Protein AF-A0A5K1GAY8-F1 (afdb_monomer_lite)

Radius of gyration: 16.02 Å; chains: 1; bounding box: 35×19×41 Å

pLDDT: mean 94.11, std 3.06, range [83.56, 98.0]

Structure (mmCIF, N/CA/C/O backbone):
data_AF-A0A5K1GAY8-F1
#
_entry.id   AF-A0A5K1GAY8-F1
#
loop_
_atom_site.group_PDB
_atom_site.id
_atom_site.type_symbol
_atom_site.label_atom_id
_atom_site.label_alt_id
_atom_site.label_comp_id
_atom_site.label_asym_id
_atom_site.label_entity_id
_atom_site.label_seq_id
_atom_site.pdbx_PDB_ins_code
_atom_site.Cartn_x
_atom_site.Cartn_y
_atom_site.Cartn_z
_atom_site.occupancy
_atom_site.B_iso_or_equiv
_atom_site.auth_seq_id
_atom_site.auth_comp_id
_atom_site.auth_asym_id
_atom_site.auth_atom_id
_atom_site.pdbx_PDB_model_num
ATOM 1 N N . ILE A 1 1 ? -12.618 2.029 5.231 1.00 83.56 1 ILE A N 1
ATOM 2 C CA . ILE A 1 1 ? -13.352 3.331 5.250 1.00 83.56 1 ILE A CA 1
ATOM 3 C C . ILE A 1 1 ? -14.781 3.235 5.821 1.00 83.56 1 ILE A C 1
ATOM 5 O O . ILE A 1 1 ? -14.967 3.648 6.958 1.00 83.56 1 ILE A O 1
ATOM 9 N N . LEU A 1 2 ? -15.785 2.673 5.126 1.00 91.56 2 LEU A N 1
ATOM 10 C CA . LEU A 1 2 ? -17.201 2.700 5.571 1.00 91.56 2 LEU A CA 1
ATOM 11 C C . LEU A 1 2 ? -17.578 1.721 6.704 1.00 91.56 2 LEU A C 1
ATOM 13 O O . LEU A 1 2 ? -18.726 1.718 7.143 1.00 91.56 2 LEU A O 1
ATOM 17 N N . ALA A 1 3 ? -16.626 0.927 7.208 1.00 87.75 3 ALA A N 1
ATOM 18 C CA . ALA A 1 3 ? -16.859 -0.100 8.230 1.00 87.75 3 ALA A CA 1
ATOM 19 C C . ALA A 1 3 ? -17.649 0.419 9.448 1.00 87.75 3 ALA A C 1
ATOM 21 O O . ALA A 1 3 ? -18.572 -0.244 9.898 1.00 87.75 3 ALA A O 1
ATOM 22 N N . TYR A 1 4 ? -17.367 1.640 9.915 1.00 87.06 4 TYR A N 1
ATOM 23 C CA . TYR A 1 4 ? -18.060 2.244 11.061 1.00 87.06 4 TYR A CA 1
ATOM 24 C C . TYR A 1 4 ? -19.523 2.628 10.818 1.00 87.06 4 TYR A C 1
ATOM 26 O O . TYR A 1 4 ? -20.239 2.884 11.779 1.00 87.06 4 TYR A O 1
ATOM 34 N N . ARG A 1 5 ? -19.944 2.755 9.555 1.00 87.50 5 ARG A N 1
ATOM 35 C CA . ARG A 1 5 ? -21.296 3.206 9.188 1.00 87.50 5 ARG A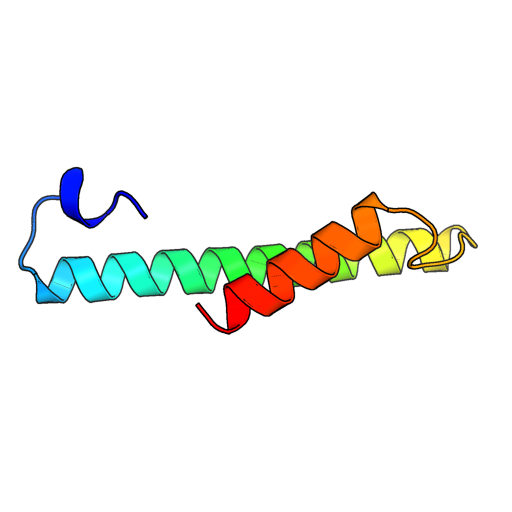 CA 1
ATOM 36 C C . ARG A 1 5 ? -22.199 2.064 8.742 1.00 87.50 5 ARG A C 1
ATOM 38 O O . ARG A 1 5 ? -23.409 2.182 8.860 1.00 87.50 5 ARG A O 1
ATOM 45 N N . VAL A 1 6 ? -21.612 1.003 8.190 1.00 91.88 6 VAL A N 1
ATOM 46 C CA . VAL A 1 6 ? -22.359 -0.065 7.509 1.00 91.88 6 VAL A CA 1
ATOM 47 C C . VAL A 1 6 ? -22.428 -1.339 8.348 1.00 91.88 6 VAL A C 1
ATOM 49 O O . VAL A 1 6 ? -23.394 -2.086 8.234 1.00 91.88 6 VAL A O 1
ATOM 52 N N . LEU A 1 7 ? -21.426 -1.600 9.193 1.00 90.75 7 LEU A N 1
ATOM 53 C CA . LEU A 1 7 ? -21.372 -2.831 9.975 1.00 90.75 7 LEU A CA 1
ATOM 54 C C . LEU A 1 7 ? -21.918 -2.608 11.394 1.00 90.75 7 LEU A C 1
ATOM 56 O O . LEU A 1 7 ? -21.520 -1.643 12.051 1.00 90.75 7 LEU A O 1
ATOM 60 N N . PRO A 1 8 ? -22.790 -3.500 11.897 1.00 89.56 8 PRO A N 1
ATOM 61 C CA . PRO A 1 8 ? -23.172 -3.506 13.301 1.00 89.56 8 PRO A CA 1
ATOM 62 C C . PRO A 1 8 ? -22.021 -4.051 14.161 1.00 89.56 8 PRO A C 1
ATOM 64 O O . PRO A 1 8 ? -21.315 -4.978 13.765 1.00 89.56 8 PRO A O 1
ATOM 67 N N . GLY A 1 9 ? -21.826 -3.491 15.354 1.00 92.44 9 GLY A N 1
ATOM 68 C CA . GLY A 1 9 ? -20.805 -3.955 16.294 1.00 92.44 9 GLY A CA 1
ATOM 69 C C . GLY A 1 9 ? -20.368 -2.879 17.281 1.00 92.44 9 GLY A C 1
ATOM 70 O O . GLY A 1 9 ? -20.726 -1.707 17.164 1.00 92.44 9 GLY A O 1
ATOM 71 N N . THR A 1 10 ? -19.567 -3.272 18.268 1.00 95.12 10 THR A N 1
ATOM 72 C CA . THR A 1 10 ? -18.961 -2.313 19.201 1.00 95.12 10 THR A CA 1
ATOM 73 C C . THR A 1 10 ? -17.892 -1.473 18.501 1.00 95.12 10 THR 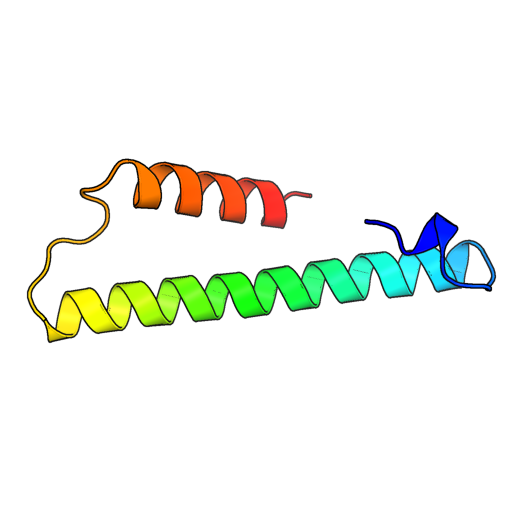A C 1
ATOM 75 O O . THR A 1 10 ? -17.238 -1.913 17.553 1.00 95.12 10 THR A O 1
ATOM 78 N N . LYS A 1 11 ? -17.630 -0.265 19.016 1.00 91.00 11 LYS A N 1
ATOM 79 C CA . LYS A 1 11 ? -16.594 0.637 18.478 1.00 91.00 11 LYS A CA 1
ATOM 80 C C . LYS A 1 11 ? -15.219 -0.038 18.359 1.00 91.00 11 LYS A C 1
ATOM 82 O O . LYS A 1 11 ? -14.474 0.259 17.429 1.00 91.00 11 LYS A O 1
ATOM 87 N N . GLN A 1 12 ? -14.883 -0.934 19.289 1.00 94.19 12 GLN A N 1
ATOM 88 C CA . GLN A 1 12 ? -13.622 -1.678 19.276 1.00 94.19 12 GLN A CA 1
ATOM 89 C C . GLN A 1 12 ? -13.585 -2.735 18.165 1.00 94.19 12 GLN A C 1
ATOM 91 O O . GLN A 1 12 ? -12.591 -2.815 17.448 1.00 94.19 12 GLN A O 1
ATOM 96 N N . GLN A 1 13 ? -14.666 -3.493 17.964 1.00 94.50 13 GLN A N 1
ATOM 97 C CA . GLN A 1 13 ? -14.756 -4.460 16.861 1.00 94.50 13 GLN A CA 1
ATOM 98 C C . GLN A 1 13 ? -14.674 -3.760 15.500 1.00 94.50 13 GLN A C 1
ATOM 100 O O . GLN A 1 13 ? -13.913 -4.182 14.632 1.00 94.50 13 GLN A O 1
ATOM 105 N N . LEU A 1 14 ? -15.388 -2.642 15.335 1.00 95.31 14 LEU A N 1
ATOM 106 C CA . LEU A 1 14 ? -15.374 -1.867 14.091 1.00 95.31 14 LEU A CA 1
ATOM 107 C C . LEU A 1 14 ? -13.994 -1.264 13.794 1.00 95.31 14 LEU A C 1
ATOM 109 O O . LEU A 1 14 ? -13.591 -1.227 12.633 1.00 95.31 14 LEU A O 1
ATOM 113 N N . LYS A 1 15 ? -13.241 -0.861 14.830 1.00 93.19 15 LYS A N 1
ATOM 114 C CA . LYS A 1 15 ? -11.829 -0.461 14.704 1.00 93.19 15 LYS A CA 1
ATOM 115 C C . LYS A 1 15 ? -10.971 -1.583 14.132 1.00 93.19 15 LYS A C 1
ATOM 117 O O . LYS A 1 15 ? -10.269 -1.356 13.154 1.00 93.19 15 LYS A O 1
ATOM 122 N N . ILE A 1 16 ? -11.064 -2.781 14.707 1.00 95.75 16 ILE A N 1
ATOM 123 C CA . ILE A 1 16 ? -10.274 -3.939 14.270 1.00 95.75 16 ILE A CA 1
ATOM 124 C C . ILE A 1 16 ? -10.607 -4.297 12.822 1.00 95.75 16 ILE A C 1
ATOM 126 O O . ILE A 1 16 ? -9.700 -4.428 12.006 1.00 95.75 16 ILE A O 1
ATOM 130 N N . VAL A 1 17 ? -11.896 -4.396 12.480 1.00 95.75 17 VAL A N 1
ATOM 131 C CA . VAL A 1 17 ? -12.329 -4.723 11.112 1.00 95.75 17 VAL A CA 1
ATOM 132 C C . VAL A 1 17 ? -11.862 -3.661 10.121 1.00 95.75 17 VAL A C 1
ATOM 134 O O . VAL A 1 17 ? -11.335 -3.999 9.065 1.00 95.75 17 VAL A O 1
ATOM 137 N N . HIS A 1 18 ? -12.010 -2.378 10.457 1.00 94.81 18 HIS A N 1
ATOM 138 C CA . HIS A 1 18 ? -11.529 -1.293 9.609 1.00 94.81 18 HIS A CA 1
ATOM 139 C C . HIS A 1 18 ? -10.023 -1.417 9.354 1.00 94.81 18 HIS A C 1
ATOM 141 O O . HIS A 1 18 ? -9.610 -1.449 8.197 1.00 94.81 18 HIS A O 1
ATOM 147 N N . SER A 1 19 ? -9.216 -1.536 10.409 1.00 94.31 19 SER A N 1
ATOM 148 C CA . SER A 1 19 ? -7.762 -1.658 10.290 1.00 94.31 19 SER A CA 1
ATOM 149 C C . SER A 1 19 ? -7.342 -2.919 9.529 1.00 94.31 19 SER A C 1
ATOM 151 O O . SER A 1 19 ? -6.467 -2.842 8.673 1.00 94.31 19 SER A O 1
ATOM 153 N N . ALA A 1 20 ? -8.000 -4.059 9.758 1.00 96.38 20 ALA A N 1
ATOM 154 C CA . ALA A 1 20 ? -7.724 -5.298 9.033 1.00 96.38 20 ALA A CA 1
ATOM 155 C C . ALA A 1 20 ? -8.006 -5.162 7.529 1.00 96.38 20 ALA A C 1
ATOM 157 O O . ALA A 1 20 ? -7.188 -5.573 6.710 1.00 96.38 20 ALA A O 1
ATOM 158 N N . LEU A 1 21 ? -9.124 -4.533 7.151 1.00 96.31 21 LEU A N 1
ATOM 159 C CA . LEU A 1 21 ? -9.446 -4.278 5.745 1.00 96.31 21 LEU A CA 1
ATOM 160 C C . LEU A 1 21 ? -8.417 -3.356 5.078 1.00 96.31 21 LEU A C 1
ATOM 162 O O . LEU A 1 21 ? -8.048 -3.596 3.931 1.00 96.31 21 LEU A O 1
ATOM 166 N N . HIS A 1 22 ? -7.933 -2.332 5.789 1.00 96.62 22 HIS A N 1
ATOM 167 C CA . HIS A 1 22 ? -6.870 -1.459 5.285 1.00 96.62 22 HIS A CA 1
ATOM 168 C C . HIS A 1 22 ? -5.540 -2.214 5.119 1.00 96.62 22 HIS A C 1
ATOM 170 O O . HIS A 1 22 ? -4.906 -2.087 4.075 1.00 96.62 22 HIS A O 1
ATOM 176 N N . LEU A 1 23 ? -5.165 -3.082 6.063 1.00 96.25 23 LEU A N 1
ATOM 177 C CA . LEU A 1 23 ? -3.969 -3.926 5.939 1.00 96.25 23 LEU A CA 1
ATOM 178 C C . LEU A 1 23 ? -4.052 -4.907 4.763 1.00 96.25 23 LEU A C 1
ATOM 180 O O . LEU A 1 23 ? -3.088 -5.052 4.013 1.00 96.25 23 LEU A O 1
ATOM 184 N N . ILE A 1 24 ? -5.205 -5.551 4.564 1.00 97.44 24 ILE A N 1
ATOM 185 C CA . ILE A 1 24 ? -5.427 -6.446 3.419 1.00 97.44 24 ILE A CA 1
ATOM 186 C C . ILE A 1 24 ? -5.326 -5.659 2.108 1.00 97.44 24 ILE A C 1
ATOM 188 O O . ILE A 1 24 ? -4.652 -6.099 1.178 1.00 97.44 24 ILE A O 1
ATOM 192 N N . ALA A 1 25 ? -5.949 -4.480 2.039 1.00 96.81 25 ALA A N 1
ATOM 193 C CA . ALA A 1 25 ? -5.862 -3.617 0.866 1.00 96.81 25 ALA A CA 1
ATOM 194 C C . ALA A 1 25 ? -4.412 -3.199 0.566 1.00 96.81 25 ALA A C 1
ATOM 196 O O . ALA A 1 25 ? -4.001 -3.232 -0.594 1.00 96.81 25 ALA A O 1
ATOM 197 N N . LEU A 1 26 ? -3.619 -2.875 1.595 1.00 96.88 26 LEU A N 1
ATOM 198 C CA . LEU A 1 26 ? -2.203 -2.540 1.441 1.00 96.88 26 LEU A CA 1
ATOM 199 C C . LEU A 1 26 ? -1.403 -3.732 0.899 1.00 96.88 26 LEU A C 1
ATOM 201 O O . LEU A 1 26 ? -0.648 -3.574 -0.058 1.00 96.88 26 LEU A O 1
ATOM 205 N N . ALA A 1 27 ? -1.602 -4.929 1.457 1.00 97.75 27 ALA A N 1
ATOM 206 C CA . ALA A 1 27 ? -0.927 -6.142 0.997 1.00 97.75 27 ALA A CA 1
ATOM 207 C C . ALA A 1 2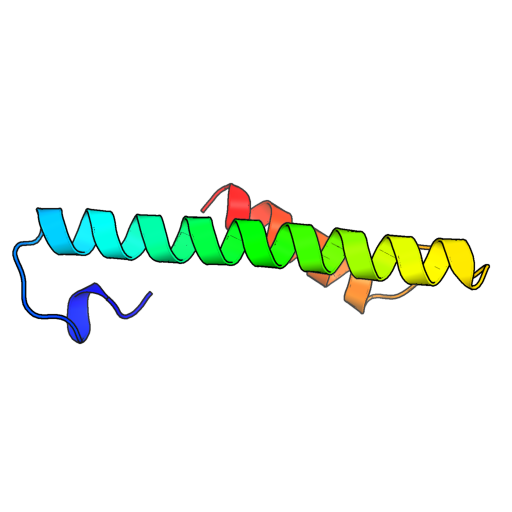7 ? -1.244 -6.454 -0.476 1.00 97.75 27 ALA A C 1
ATOM 209 O O . ALA A 1 27 ? -0.336 -6.709 -1.268 1.00 97.75 27 ALA A O 1
ATOM 210 N N . LEU A 1 28 ? -2.520 -6.367 -0.866 1.00 98.00 28 LEU A N 1
ATOM 211 C CA . LEU A 1 28 ? -2.939 -6.544 -2.259 1.00 98.00 28 LEU A CA 1
ATOM 212 C C . LEU A 1 28 ? -2.339 -5.470 -3.178 1.00 98.00 28 LEU A C 1
ATOM 214 O O . LEU A 1 28 ? -1.904 -5.789 -4.284 1.00 98.00 28 LEU A O 1
ATOM 218 N N . GLY A 1 29 ? -2.254 -4.219 -2.717 1.00 96.94 29 GLY A N 1
ATOM 219 C CA . GLY A 1 29 ? -1.601 -3.131 -3.448 1.00 96.94 29 GLY A CA 1
ATOM 220 C C . GLY A 1 29 ? -0.108 -3.380 -3.691 1.00 96.94 29 GLY A C 1
ATOM 221 O O . GLY A 1 29 ? 0.371 -3.184 -4.808 1.00 96.94 29 GLY A O 1
ATOM 222 N N . ILE A 1 30 ? 0.616 -3.880 -2.684 1.00 96.56 30 ILE A N 1
ATOM 223 C CA . ILE A 1 30 ? 2.036 -4.256 -2.806 1.00 96.56 30 ILE A CA 1
ATOM 224 C C . ILE A 1 30 ? 2.211 -5.385 -3.829 1.00 96.56 30 ILE A C 1
ATOM 226 O O . ILE A 1 30 ? 3.093 -5.302 -4.686 1.00 96.56 30 ILE A O 1
ATOM 230 N N . ILE A 1 31 ? 1.354 -6.412 -3.788 1.00 97.94 31 ILE A N 1
ATOM 231 C CA . ILE A 1 31 ? 1.370 -7.506 -4.773 1.00 97.94 31 ILE A CA 1
ATOM 232 C C . ILE A 1 31 ? 1.106 -6.966 -6.186 1.00 97.94 31 ILE A C 1
ATOM 234 O O . ILE A 1 31 ? 1.788 -7.364 -7.130 1.00 97.94 31 ILE A O 1
ATOM 238 N N . GLY A 1 32 ? 0.161 -6.034 -6.337 1.00 96.88 32 GLY A N 1
ATOM 239 C CA . GLY A 1 32 ? -0.129 -5.380 -7.615 1.00 96.88 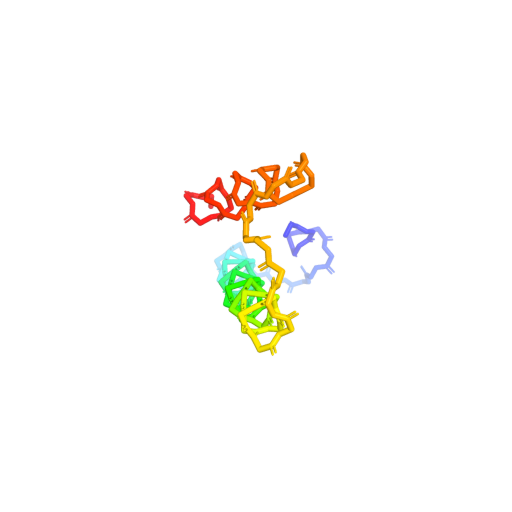32 GLY A CA 1
ATOM 240 C C . GLY A 1 32 ? 1.069 -4.610 -8.178 1.00 96.88 32 GLY A C 1
ATOM 241 O O . GLY A 1 32 ? 1.402 -4.774 -9.352 1.00 96.88 32 GLY A O 1
ATOM 242 N N . ILE A 1 33 ? 1.766 -3.830 -7.341 1.00 95.94 33 ILE A N 1
ATOM 243 C CA . ILE A 1 33 ? 3.008 -3.148 -7.741 1.00 95.94 33 ILE A CA 1
ATOM 244 C C . ILE A 1 33 ? 4.064 -4.172 -8.158 1.00 95.94 33 ILE A C 1
ATOM 246 O O . ILE A 1 33 ? 4.660 -4.031 -9.224 1.00 95.94 33 ILE A O 1
ATOM 250 N N . TYR A 1 34 ? 4.277 -5.219 -7.358 1.00 96.31 34 TYR A N 1
ATOM 251 C CA . TYR A 1 34 ? 5.240 -6.267 -7.688 1.00 96.31 34 TYR A CA 1
ATOM 252 C C . TYR A 1 34 ? 4.940 -6.908 -9.051 1.00 96.31 34 TYR A C 1
ATOM 254 O O . TYR A 1 34 ? 5.843 -7.049 -9.876 1.00 96.31 34 TYR A O 1
ATOM 262 N N . ALA A 1 35 ? 3.675 -7.237 -9.321 1.00 97.19 35 ALA 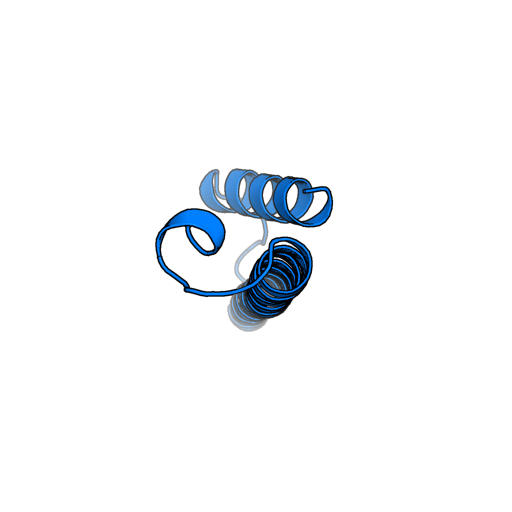A N 1
ATOM 263 C CA . ALA A 1 35 ? 3.254 -7.809 -10.596 1.00 97.19 35 ALA A CA 1
ATOM 264 C C . ALA A 1 35 ? 3.506 -6.853 -11.777 1.00 97.19 35 ALA A C 1
ATOM 266 O O . ALA A 1 35 ? 4.008 -7.289 -12.813 1.00 97.19 35 ALA A O 1
ATOM 267 N N . ALA A 1 36 ? 3.224 -5.556 -11.615 1.00 95.25 36 ALA A N 1
ATOM 268 C CA . ALA A 1 36 ? 3.480 -4.552 -12.649 1.00 95.25 36 ALA A CA 1
ATOM 269 C C . ALA A 1 36 ? 4.980 -4.412 -12.963 1.00 95.25 36 ALA A C 1
ATOM 271 O O . ALA A 1 36 ? 5.374 -4.416 -14.129 1.00 95.25 36 ALA A O 1
ATOM 272 N N . PHE A 1 37 ? 5.827 -4.357 -11.930 1.00 94.06 37 PHE A N 1
ATOM 273 C CA . PHE A 1 37 ? 7.283 -4.303 -12.095 1.00 94.06 37 PHE A CA 1
ATOM 274 C C . PHE A 1 37 ? 7.833 -5.580 -12.733 1.00 94.06 37 PHE A C 1
ATOM 276 O O . PHE A 1 37 ? 8.696 -5.508 -13.606 1.00 94.06 37 PHE A O 1
ATOM 283 N N . LYS A 1 38 ? 7.320 -6.750 -12.333 1.00 96.19 38 LYS A N 1
ATOM 284 C CA . LYS A 1 38 ? 7.694 -8.029 -12.941 1.00 96.19 38 LYS A CA 1
ATOM 285 C C . LYS A 1 38 ? 7.385 -8.033 -14.440 1.00 96.19 38 LYS A C 1
ATOM 287 O O . LYS A 1 38 ? 8.272 -8.340 -15.229 1.00 96.19 38 LYS A O 1
ATOM 292 N N . TYR A 1 39 ? 6.175 -7.631 -14.828 1.00 95.94 39 TYR A N 1
ATOM 293 C CA . TYR A 1 39 ? 5.775 -7.566 -16.234 1.00 95.94 39 TYR A CA 1
ATOM 294 C C . TYR A 1 39 ? 6.652 -6.611 -17.053 1.00 95.94 39 TYR A C 1
ATOM 296 O O . TYR A 1 39 ? 7.099 -6.970 -18.141 1.00 95.94 39 TYR A O 1
ATOM 304 N N . HIS A 1 40 ? 6.937 -5.413 -16.533 1.00 95.38 40 HIS A N 1
ATOM 305 C CA . HIS A 1 40 ? 7.830 -4.470 -17.205 1.00 95.38 40 HIS A CA 1
ATOM 306 C C . HIS A 1 40 ? 9.242 -5.033 -17.380 1.00 95.38 40 HIS A C 1
ATOM 308 O O . HIS A 1 40 ? 9.796 -4.929 -18.471 1.00 95.38 40 HIS A O 1
ATOM 314 N N . ASN A 1 41 ? 9.793 -5.677 -16.348 1.00 94.50 41 ASN A N 1
ATOM 315 C CA . ASN A 1 41 ? 11.121 -6.283 -16.415 1.00 94.50 41 ASN A CA 1
ATOM 316 C C . ASN A 1 41 ? 11.182 -7.419 -17.446 1.00 94.50 41 ASN A C 1
ATOM 318 O O . ASN A 1 41 ? 12.121 -7.471 -18.235 1.00 94.50 41 ASN A O 1
ATOM 322 N N . GLU A 1 42 ? 10.180 -8.302 -17.466 1.00 95.94 42 GLU A N 1
ATOM 323 C CA . GLU A 1 42 ? 10.095 -9.407 -18.433 1.00 95.94 42 GLU A CA 1
ATOM 324 C C . GLU A 1 42 ? 9.855 -8.907 -19.868 1.00 95.94 42 GLU A C 1
ATOM 326 O O . GLU A 1 42 ? 10.333 -9.517 -20.821 1.00 95.94 42 GLU A O 1
ATOM 331 N N . SER A 1 43 ? 9.168 -7.772 -20.025 1.00 94.81 43 SER A N 1
ATOM 332 C CA . SER A 1 43 ? 8.856 -7.165 -21.328 1.00 94.81 43 SER A CA 1
ATOM 333 C C . SER A 1 43 ? 9.895 -6.139 -21.803 1.00 94.81 43 SER A C 1
ATOM 335 O O . SER A 1 43 ? 9.715 -5.538 -22.860 1.00 94.81 43 SER A O 1
ATOM 337 N N . GLY A 1 44 ? 10.958 -5.887 -21.028 1.00 92.75 44 GLY A N 1
ATOM 338 C CA . GLY A 1 44 ? 11.981 -4.882 -21.348 1.00 92.75 44 GLY A CA 1
ATOM 339 C C . GLY A 1 44 ? 11.487 -3.427 -21.326 1.00 92.75 44 GLY A C 1
ATOM 340 O O . GLY A 1 44 ? 12.096 -2.559 -21.949 1.00 92.75 44 GLY A O 1
ATOM 341 N N . ILE A 1 45 ? 10.382 -3.145 -20.632 1.00 91.62 45 ILE A N 1
ATOM 342 C CA . ILE A 1 45 ? 9.807 -1.802 -20.495 1.00 91.62 45 ILE A CA 1
ATOM 343 C C . ILE A 1 45 ? 10.491 -1.100 -19.318 1.00 91.62 45 ILE A C 1
ATOM 345 O O . ILE A 1 45 ? 10.645 -1.672 -18.240 1.00 91.62 45 ILE A O 1
ATOM 349 N N . ALA A 1 46 ? 10.885 0.162 -19.498 1.00 90.25 46 ALA A N 1
ATOM 350 C CA . ALA A 1 46 ? 11.426 0.958 -18.401 1.00 90.25 46 ALA A CA 1
ATOM 351 C C . ALA A 1 46 ? 10.382 1.111 -17.280 1.00 90.25 46 ALA A C 1
ATOM 353 O O . ALA A 1 46 ? 9.223 1.422 -17.537 1.00 90.25 46 ALA A O 1
ATOM 354 N N . ASN A 1 47 ? 10.780 0.927 -16.022 1.00 90.25 47 ASN A N 1
ATOM 355 C CA . ASN A 1 47 ? 9.896 1.184 -14.885 1.00 90.25 47 ASN A CA 1
ATOM 356 C C . ASN A 1 47 ? 9.777 2.685 -14.591 1.00 90.25 47 ASN A C 1
ATOM 358 O O . ASN A 1 47 ? 10.657 3.469 -14.930 1.00 90.25 47 ASN A O 1
ATOM 362 N N . LEU A 1 48 ? 8.694 3.072 -13.909 1.00 89.38 48 LEU A N 1
ATOM 363 C CA . L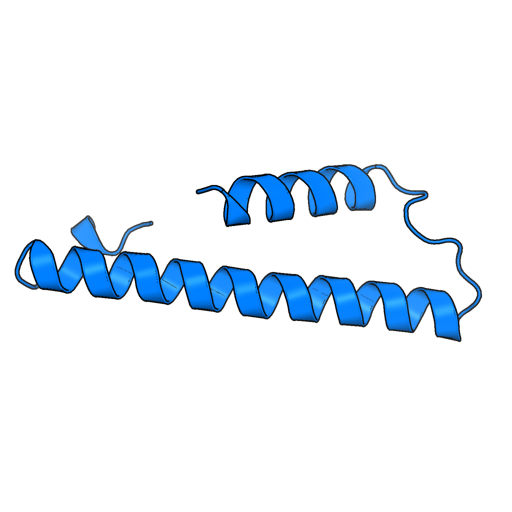EU A 1 48 ? 8.486 4.420 -13.354 1.00 89.38 48 LEU A CA 1
ATOM 364 C C . LEU A 1 48 ? 8.527 5.594 -14.362 1.00 89.38 48 LEU A C 1
ATOM 366 O O . LEU A 1 48 ? 8.758 6.738 -13.977 1.00 89.38 48 LEU A O 1
ATOM 370 N N . TYR A 1 49 ? 8.283 5.346 -15.650 1.00 90.31 49 TYR A N 1
ATOM 371 C CA . TYR A 1 49 ? 8.340 6.389 -16.687 1.00 90.31 49 TYR A CA 1
ATOM 372 C C . TYR A 1 49 ? 7.040 7.195 -16.849 1.00 90.31 49 TYR A C 1
ATOM 374 O O . TYR A 1 49 ? 7.052 8.279 -17.427 1.00 90.31 49 TYR A O 1
ATOM 382 N N . SER A 1 50 ? 5.902 6.673 -16.380 1.00 92.75 50 SER A N 1
ATOM 383 C CA . SER A 1 50 ? 4.588 7.297 -16.570 1.00 92.75 50 SER A CA 1
ATOM 384 C C . SER A 1 50 ? 4.143 8.075 -15.331 1.00 92.75 50 SER A C 1
ATOM 386 O O . SER A 1 50 ? 4.383 7.641 -14.205 1.00 92.75 50 SER A O 1
ATOM 388 N N . LEU A 1 51 ? 3.397 9.173 -15.507 1.00 94.75 51 LEU A N 1
ATOM 389 C CA . LEU A 1 51 ? 2.793 9.904 -14.379 1.00 94.75 51 LEU A CA 1
ATOM 390 C C . LEU A 1 51 ? 1.934 8.993 -13.491 1.00 94.75 51 LEU A C 1
ATOM 392 O O . LEU A 1 51 ? 1.948 9.120 -12.269 1.00 94.75 51 LEU A O 1
ATOM 396 N N . HIS A 1 52 ? 1.238 8.027 -14.094 1.00 92.38 52 HIS A N 1
ATOM 397 C CA . HIS A 1 52 ? 0.461 7.026 -13.367 1.00 92.38 52 HIS A CA 1
ATOM 398 C C . HIS A 1 52 ? 1.311 6.265 -12.341 1.00 92.38 52 HIS A C 1
ATOM 400 O O . HIS A 1 52 ? 0.894 6.109 -11.197 1.00 92.38 52 HIS A O 1
ATOM 406 N N . SER A 1 53 ? 2.518 5.840 -12.721 1.00 92.00 53 SER A N 1
ATOM 407 C CA . SER A 1 53 ? 3.411 5.103 -11.823 1.00 92.00 53 SER A CA 1
ATOM 408 C C . SER A 1 53 ? 3.916 5.946 -10.644 1.00 92.00 53 SER A C 1
ATOM 410 O O . SER A 1 53 ? 4.032 5.430 -9.534 1.00 92.00 53 SER A O 1
ATOM 412 N N . TRP A 1 54 ? 4.115 7.252 -10.843 1.00 94.44 54 TRP A N 1
ATOM 413 C CA . TRP A 1 54 ? 4.511 8.184 -9.782 1.00 94.44 54 TRP A CA 1
ATOM 414 C C . TRP A 1 54 ? 3.382 8.401 -8.774 1.00 94.44 54 TRP A C 1
ATOM 416 O O . TRP A 1 54 ? 3.583 8.244 -7.569 1.00 94.44 54 TRP A O 1
ATOM 426 N N . PHE A 1 55 ? 2.173 8.696 -9.261 1.00 97.00 55 PHE A N 1
ATOM 427 C CA . PHE A 1 55 ? 0.998 8.835 -8.398 1.00 97.00 55 PHE A CA 1
ATOM 428 C C . PHE A 1 55 ? 0.626 7.518 -7.715 1.00 97.00 55 PHE A C 1
ATOM 430 O O . PHE A 1 55 ? 0.236 7.531 -6.549 1.00 97.00 55 PHE A O 1
ATOM 437 N N . GLY A 1 56 ? 0.776 6.383 -8.400 1.00 95.06 56 GLY A N 1
ATOM 438 C CA . GLY A 1 56 ? 0.530 5.057 -7.837 1.00 95.06 56 GLY A CA 1
ATOM 439 C C . GLY A 1 56 ? 1.474 4.739 -6.678 1.00 95.06 56 GLY A C 1
ATOM 440 O O . GLY A 1 56 ? 1.012 4.358 -5.601 1.00 95.06 56 GLY A O 1
ATOM 441 N N . LEU A 1 57 ? 2.778 4.976 -6.857 1.00 94.94 57 LEU A N 1
ATOM 442 C CA . LEU A 1 57 ? 3.768 4.779 -5.797 1.00 94.94 57 LEU A CA 1
ATOM 443 C C . LEU A 1 57 ? 3.529 5.731 -4.617 1.00 94.94 57 LEU A C 1
ATOM 445 O O . LEU A 1 57 ? 3.506 5.288 -3.470 1.00 94.94 57 LEU A O 1
ATOM 449 N N . GLY A 1 58 ? 3.283 7.016 -4.895 1.00 96.50 58 GLY A N 1
ATOM 450 C CA . GLY A 1 58 ? 2.965 8.006 -3.864 1.00 96.50 58 GLY A CA 1
ATOM 451 C C . GLY A 1 58 ? 1.701 7.650 -3.076 1.00 96.50 58 GLY A C 1
ATOM 452 O O . GLY A 1 58 ? 1.691 7.733 -1.851 1.00 96.50 58 GLY A O 1
ATOM 453 N N . THR A 1 59 ? 0.657 7.176 -3.758 1.00 96.62 59 THR A N 1
ATOM 454 C CA . THR A 1 59 ? -0.606 6.770 -3.124 1.00 96.62 59 THR A CA 1
ATOM 455 C C . THR A 1 59 ? -0.414 5.568 -2.208 1.00 96.62 59 THR A C 1
ATOM 457 O O . THR A 1 59 ? -0.904 5.591 -1.084 1.00 96.62 59 THR A O 1
ATOM 460 N N . ILE A 1 60 ? 0.318 4.537 -2.642 1.00 96.31 60 ILE A N 1
ATOM 461 C CA . ILE A 1 60 ? 0.584 3.359 -1.802 1.00 96.31 60 ILE A CA 1
ATOM 462 C C . ILE A 1 60 ? 1.468 3.724 -0.603 1.00 96.31 60 ILE A C 1
ATOM 464 O O . ILE A 1 60 ? 1.204 3.251 0.500 1.00 96.31 60 ILE A O 1
ATOM 468 N N . ALA A 1 61 ? 2.459 4.604 -0.781 1.00 96.12 61 ALA A N 1
ATOM 469 C CA . ALA A 1 61 ? 3.284 5.094 0.323 1.00 96.12 61 ALA A CA 1
ATOM 470 C C . ALA A 1 61 ? 2.452 5.860 1.367 1.00 96.12 61 ALA A C 1
ATOM 472 O O . ALA A 1 61 ? 2.555 5.583 2.561 1.00 96.12 61 ALA A O 1
ATOM 473 N N . LEU A 1 62 ? 1.579 6.771 0.927 1.00 97.19 62 LEU A N 1
ATOM 474 C CA . LEU A 1 62 ? 0.657 7.484 1.816 1.00 97.19 62 LEU A CA 1
ATOM 475 C C . LEU A 1 62 ? -0.340 6.531 2.486 1.00 97.19 62 LEU A C 1
ATOM 477 O O . LEU A 1 62 ? -0.613 6.674 3.672 1.00 97.19 62 LEU A O 1
ATOM 481 N N . PHE A 1 63 ? -0.848 5.537 1.753 1.00 95.25 63 PHE A N 1
ATOM 482 C CA . PHE A 1 63 ? -1.769 4.534 2.286 1.00 95.25 63 PHE A CA 1
ATOM 483 C C . PHE A 1 63 ? -1.112 3.616 3.324 1.00 95.25 63 PHE A C 1
ATOM 485 O O . PHE A 1 63 ? -1.795 3.152 4.225 1.00 95.25 63 PHE A O 1
ATOM 492 N N . ALA A 1 64 ? 0.197 3.365 3.232 1.00 93.38 64 ALA A N 1
ATOM 493 C CA . ALA A 1 64 ? 0.936 2.596 4.234 1.00 93.38 64 ALA A CA 1
ATOM 494 C C . ALA A 1 64 ? 1.155 3.369 5.547 1.00 93.38 64 ALA A C 1
ATOM 496 O O . ALA A 1 64 ? 1.266 2.758 6.607 1.00 93.38 64 ALA A O 1
ATOM 497 N N . ILE A 1 65 ? 1.238 4.701 5.473 1.00 95.56 65 ILE A N 1
ATOM 498 C CA . ILE A 1 65 ? 1.344 5.589 6.643 1.00 95.56 65 ILE A CA 1
ATOM 499 C C . ILE A 1 65 ? -0.027 5.775 7.328 1.00 95.56 65 ILE A C 1
ATOM 501 O O . ILE A 1 65 ? -0.082 6.110 8.512 1.00 95.56 65 ILE A O 1
ATOM 505 N N . GLN A 1 66 ? -1.115 5.574 6.579 1.00 88.12 66 GLN A N 1
ATOM 506 C CA . GLN A 1 66 ? -2.507 5.827 6.963 1.00 88.12 66 GLN A CA 1
ATOM 507 C C . GLN A 1 66 ? -3.152 4.690 7.765 1.00 88.12 66 GLN A C 1
ATOM 509 O O . GLN A 1 66 ? -3.940 5.032 8.682 1.00 88.12 66 GLN A O 1
#

Foldseek 3Di:
DCLVPPDDDDPVVSVVVVVVVLVVVLVVLVVVVVVVVVVCVVVVHDPPPDPCNVVSVVVSVVSVVD

Sequence (66 aa):
ILAYRVLPGTKQQLKIVHSALHLIALALGIIGIYAAFKYHNESGIANLYSLHSWFGLGTIALFAIQ

InterPro domains:
  IPR006593 Cytochrome b561/ferric reductase, transmembrane domain [PF03188] (1-66)
  IPR006593 Cytochrome b561/ferric reductase, transmembrane domain [PS50939] (1-66)
  IPR006593 Cytochrome b561/ferric reductase, transmembrane domain [SM00665] (1-66)
  IPR043205 Cytochrome b561/Cytochrome b reductase 1-like [PTHR10106] (1-66)

Secondary structure (DSSP, 8-state):
-THHHHS-S-HHHHHHHHHHHHHHHHHHHHHHHHHHHHHHHHTTPPTT-SHHHHHHHHHHHHHHH-

Organism: NCBI:txid210225